Protein AF-A0A383EHT8-F1 (afdb_monomer_lite)

Foldseek 3Di:
DDDQVPQDDDDLSSDPPRDDDPQDDPPDDGPVRVDDDDDDDPPPVDQDEQEDEVVNVQVVPDQEDEPVSCVVVPSDDDPVHHYDYDHPDDHPDHHHYDD

Organism: NCBI:txid408172

Structure (mmCIF, N/CA/C/O backbone):
data_AF-A0A383EHT8-F1
#
_entry.id   AF-A0A383EHT8-F1
#
loop_
_atom_site.group_PDB
_atom_site.id
_atom_site.type_symbol
_atom_site.label_atom_id
_atom_site.label_alt_id
_atom_site.label_comp_id
_atom_site.label_asym_id
_atom_site.label_entity_id
_atom_site.label_seq_id
_atom_site.pdbx_PDB_ins_code
_atom_site.Cartn_x
_atom_site.Cartn_y
_atom_site.Cartn_z
_atom_site.occupancy
_atom_site.B_iso_or_equiv
_atom_site.auth_seq_id
_atom_site.auth_comp_id
_atom_site.auth_asym_id
_atom_site.auth_atom_id
_atom_site.pdbx_PDB_model_num
ATOM 1 N N . MET A 1 1 ? 8.210 -31.120 -27.836 1.00 55.62 1 MET A N 1
ATOM 2 C CA . MET A 1 1 ? 9.416 -30.418 -27.330 1.00 55.62 1 MET A CA 1
ATOM 3 C C . MET A 1 1 ? 10.614 -30.864 -28.161 1.00 55.62 1 MET A C 1
ATOM 5 O O . MET A 1 1 ? 10.722 -32.055 -28.396 1.00 55.62 1 MET A O 1
ATOM 9 N N . GLY A 1 2 ? 11.450 -29.954 -28.676 1.00 81.00 2 GLY A N 1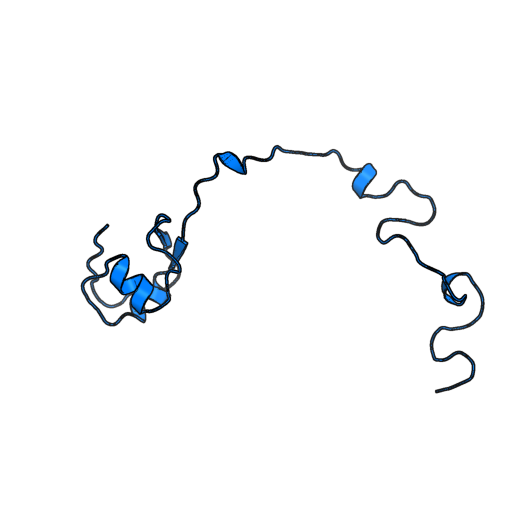
ATOM 10 C CA . GLY A 1 2 ? 12.487 -30.275 -29.679 1.00 81.00 2 GLY A CA 1
ATOM 11 C C . GLY A 1 2 ? 13.809 -29.510 -29.502 1.00 81.00 2 GLY A C 1
ATOM 12 O O . GLY A 1 2 ? 14.035 -28.908 -28.455 1.00 81.00 2 GLY A O 1
ATOM 13 N N . LYS A 1 3 ? 14.650 -29.505 -30.553 1.00 85.38 3 LYS A N 1
ATOM 14 C CA . LYS A 1 3 ? 16.069 -29.059 -30.623 1.00 85.38 3 LYS A CA 1
ATOM 15 C C . LYS A 1 3 ? 16.438 -27.747 -29.903 1.00 85.38 3 LYS A C 1
ATOM 17 O O . LYS A 1 3 ? 17.567 -27.619 -29.448 1.00 85.38 3 LYS A O 1
ATOM 22 N N . THR A 1 4 ? 15.535 -26.769 -29.813 1.00 87.06 4 THR A N 1
ATOM 23 C CA . THR A 1 4 ? 15.796 -25.443 -29.204 1.00 87.06 4 THR A CA 1
ATOM 24 C C . THR A 1 4 ? 14.996 -25.171 -27.929 1.00 87.06 4 THR A C 1
ATOM 26 O O . THR A 1 4 ? 15.011 -24.046 -27.430 1.00 87.06 4 THR A O 1
ATOM 29 N N . ALA A 1 5 ? 14.288 -26.178 -27.404 1.00 87.62 5 ALA A N 1
ATOM 30 C CA . ALA A 1 5 ? 13.516 -26.103 -26.160 1.00 87.62 5 ALA A CA 1
ATOM 31 C C . ALA A 1 5 ? 12.617 -24.847 -26.043 1.00 87.62 5 ALA A C 1
ATOM 33 O O . ALA A 1 5 ? 12.505 -24.253 -24.977 1.00 87.62 5 ALA A O 1
ATOM 34 N N . GLY A 1 6 ? 12.012 -24.404 -27.154 1.00 88.69 6 GLY A N 1
ATOM 35 C CA . GLY A 1 6 ? 11.111 -23.242 -27.184 1.00 88.69 6 GLY A CA 1
ATOM 36 C C . GLY A 1 6 ? 11.798 -21.876 -27.110 1.00 88.69 6 GLY A C 1
ATOM 37 O O . GLY A 1 6 ? 11.115 -20.859 -27.138 1.00 88.69 6 GLY A O 1
ATOM 38 N N . ARG A 1 7 ? 13.135 -21.823 -27.053 1.00 87.31 7 ARG A N 1
ATOM 39 C CA . ARG A 1 7 ? 13.853 -20.549 -26.979 1.00 87.31 7 ARG A CA 1
ATOM 40 C C . ARG A 1 7 ? 13.981 -19.883 -28.357 1.00 87.31 7 ARG A C 1
ATOM 42 O O . ARG A 1 7 ? 13.943 -18.663 -28.435 1.00 87.31 7 ARG A O 1
ATOM 49 N N . GLY A 1 8 ? 14.042 -20.652 -29.447 1.00 91.06 8 GLY A N 1
ATOM 50 C CA . GLY A 1 8 ? 14.240 -20.146 -30.816 1.00 91.06 8 GLY A CA 1
ATOM 51 C C . GLY A 1 8 ? 15.671 -20.363 -31.328 1.00 91.06 8 GLY A C 1
ATOM 52 O O . GLY A 1 8 ? 16.414 -21.175 -30.778 1.00 91.06 8 GLY A O 1
ATOM 53 N N . HIS A 1 9 ? 16.075 -19.678 -32.403 1.00 91.06 9 HIS A N 1
ATOM 54 C CA . HIS A 1 9 ? 17.391 -19.853 -33.041 1.00 91.06 9 HIS A CA 1
ATOM 55 C C . HIS A 1 9 ? 18.265 -18.598 -32.940 1.00 91.06 9 HIS A C 1
ATOM 57 O O . HIS A 1 9 ? 17.818 -17.528 -33.329 1.00 91.06 9 HIS A O 1
ATOM 63 N N . LYS A 1 10 ? 19.544 -18.768 -32.552 1.00 90.56 10 LYS A N 1
ATOM 64 C CA . LYS A 1 10 ? 20.620 -17.741 -32.573 1.00 90.56 10 LYS A CA 1
ATOM 65 C C . LYS A 1 10 ? 20.285 -16.424 -31.829 1.00 90.56 10 LYS A C 1
ATOM 67 O O . LYS A 1 10 ? 19.184 -16.199 -31.359 1.00 90.56 10 LYS A O 1
ATOM 72 N N . GLY A 1 11 ? 21.271 -15.539 -31.689 1.00 91.44 11 GLY A N 1
ATOM 73 C CA . GLY A 1 11 ? 21.110 -14.256 -30.993 1.00 91.44 11 GLY A CA 1
ATOM 74 C C . GLY A 1 11 ? 21.362 -14.331 -29.486 1.00 91.44 11 GLY A C 1
ATOM 75 O O . GLY A 1 11 ? 21.441 -15.415 -28.903 1.00 91.44 11 GLY A O 1
ATOM 76 N N . ALA A 1 12 ? 21.520 -13.160 -28.865 1.00 88.88 12 ALA A N 1
ATOM 77 C CA . ALA A 1 12 ? 21.914 -13.036 -27.463 1.00 88.88 12 ALA A CA 1
ATOM 78 C C . ALA A 1 12 ? 20.930 -13.762 -26.526 1.00 88.88 12 ALA A C 1
ATOM 80 O O . ALA A 1 12 ? 21.367 -14.569 -25.716 1.00 88.88 12 ALA A O 1
ATOM 81 N N . GLY A 1 13 ? 19.611 -13.620 -26.736 1.00 87.94 13 GLY A N 1
ATOM 82 C CA . GLY A 1 13 ? 18.541 -14.301 -25.973 1.00 87.94 13 GLY A CA 1
ATOM 83 C C . GLY A 1 13 ? 18.660 -15.829 -25.853 1.00 87.94 13 GLY A C 1
ATOM 84 O O . GLY A 1 13 ? 18.150 -16.434 -24.904 1.00 87.94 13 GLY A O 1
ATOM 85 N N . GLN A 1 14 ? 19.374 -16.451 -26.792 1.00 91.81 14 GLN A N 1
ATOM 86 C CA . GLN A 1 14 ? 19.540 -17.901 -26.897 1.00 91.81 14 GLN A CA 1
ATOM 87 C C . GLN A 1 14 ? 20.829 -18.413 -26.262 1.00 91.81 14 GLN A C 1
ATOM 89 O O . GLN A 1 14 ? 21.028 -19.623 -26.167 1.00 91.81 14 GLN A O 1
ATOM 94 N N . ARG A 1 15 ? 21.741 -17.517 -25.875 1.00 90.31 15 ARG A N 1
ATOM 95 C CA . ARG A 1 15 ? 23.024 -17.884 -25.274 1.00 90.31 15 ARG A CA 1
ATOM 96 C C . ARG A 1 15 ? 22.873 -18.086 -23.772 1.00 90.31 15 ARG A C 1
ATOM 98 O O . ARG A 1 15 ? 22.101 -17.393 -23.106 1.00 90.31 15 ARG A O 1
ATOM 105 N N . SER A 1 16 ? 23.640 -19.036 -23.240 1.00 89.44 16 SER A N 1
ATOM 106 C CA . SER A 1 16 ? 23.774 -19.193 -21.792 1.00 89.44 16 SER A CA 1
ATOM 107 C C . SER A 1 16 ? 24.347 -17.907 -21.193 1.00 89.44 16 SER A C 1
ATOM 109 O O . SER A 1 16 ? 25.224 -17.282 -21.786 1.00 89.44 16 SER A O 1
ATOM 111 N N . GLY A 1 17 ? 23.810 -17.481 -20.051 1.00 88.62 17 GLY A N 1
ATOM 112 C CA . GLY A 1 17 ? 24.239 -16.255 -19.374 1.00 88.62 17 GLY A CA 1
ATOM 113 C C . GLY A 1 17 ? 23.678 -14.950 -19.944 1.00 88.62 17 GLY A C 1
ATOM 114 O O . GLY A 1 17 ? 23.929 -13.900 -19.355 1.00 88.62 17 GLY A O 1
ATOM 115 N N . ASN A 1 18 ? 22.878 -14.976 -21.019 1.00 87.25 18 ASN A N 1
ATOM 116 C CA . ASN A 1 18 ? 22.239 -13.756 -21.500 1.00 87.25 18 ASN A CA 1
ATOM 117 C C . ASN A 1 18 ? 21.203 -13.248 -20.495 1.00 87.25 18 ASN A C 1
ATOM 119 O O . ASN A 1 18 ? 20.159 -13.867 -20.284 1.00 87.25 18 ASN A O 1
ATOM 123 N N . LYS A 1 19 ? 21.501 -12.097 -19.898 1.00 85.69 19 LYS A N 1
ATOM 124 C CA . LYS A 1 19 ? 20.625 -11.390 -18.974 1.00 85.69 19 LYS A CA 1
ATOM 125 C C . LYS A 1 19 ? 20.454 -9.980 -19.481 1.00 85.69 19 LYS A C 1
ATOM 127 O O . LYS A 1 19 ? 21.431 -9.254 -19.653 1.00 85.69 19 LYS A O 1
ATOM 132 N N . HIS A 1 20 ? 19.203 -9.606 -19.684 1.00 85.38 20 HIS A N 1
ATOM 133 C CA . HIS A 1 20 ? 18.875 -8.243 -20.021 1.00 85.38 20 HIS A CA 1
ATOM 134 C C . HIS A 1 20 ? 18.558 -7.438 -18.769 1.00 85.38 20 HIS A C 1
ATOM 136 O O . HIS A 1 20 ? 17.863 -7.935 -17.883 1.00 85.38 20 HIS A O 1
ATOM 142 N N . ARG A 1 21 ? 19.052 -6.200 -18.675 1.00 87.25 21 ARG A N 1
ATOM 143 C CA . ARG A 1 21 ? 18.635 -5.307 -17.586 1.00 87.25 21 ARG A CA 1
ATOM 144 C C . ARG A 1 21 ? 17.165 -4.937 -17.817 1.00 87.25 21 ARG A C 1
ATOM 146 O O . ARG A 1 21 ? 16.874 -4.458 -18.911 1.00 87.25 21 ARG A O 1
ATOM 153 N N . PRO A 1 22 ? 16.264 -5.079 -16.825 1.00 88.81 22 PRO A N 1
ATOM 154 C CA . PRO A 1 22 ? 14.833 -4.817 -17.016 1.00 88.81 22 PRO A CA 1
ATOM 155 C C . PRO A 1 22 ? 14.500 -3.433 -17.593 1.00 88.81 22 PRO A C 1
ATOM 157 O O . PRO A 1 22 ? 13.477 -3.271 -18.240 1.00 88.81 22 PRO A O 1
ATOM 160 N N . TRP A 1 23 ? 15.366 -2.441 -17.375 1.00 87.06 23 TRP A N 1
ATOM 161 C CA . TRP A 1 23 ? 15.185 -1.058 -17.825 1.00 87.06 23 TRP A CA 1
ATOM 162 C C . TRP A 1 23 ? 15.945 -0.692 -19.111 1.00 87.06 23 TRP A C 1
ATOM 164 O O . TRP A 1 23 ? 15.971 0.480 -19.469 1.00 87.06 23 TRP A O 1
ATOM 174 N N . TYR A 1 24 ? 16.648 -1.615 -19.775 1.00 91.62 24 TYR A N 1
ATOM 175 C CA . TYR A 1 24 ? 17.369 -1.270 -21.007 1.00 91.62 24 TYR A CA 1
ATOM 176 C C . TYR A 1 24 ? 16.462 -1.390 -22.234 1.00 91.62 24 TYR A C 1
ATOM 178 O O . TYR A 1 24 ? 15.842 -2.427 -22.453 1.00 91.62 24 TYR A O 1
ATOM 186 N N . GLU A 1 25 ? 16.473 -0.358 -23.078 1.00 92.38 25 GLU A N 1
ATOM 187 C CA . GLU A 1 25 ? 15.561 -0.171 -24.220 1.00 92.38 25 GLU A CA 1
ATOM 188 C C . GLU A 1 25 ? 16.296 -0.214 -25.581 1.00 92.38 25 GLU A C 1
ATOM 190 O O . GLU A 1 25 ? 16.012 0.556 -26.489 1.00 92.38 25 GLU A O 1
ATOM 195 N N . GLY A 1 26 ? 17.310 -1.068 -25.741 1.00 89.44 26 GLY A N 1
ATOM 196 C CA . GLY A 1 26 ? 17.995 -1.256 -27.033 1.00 89.44 26 GLY A CA 1
ATOM 197 C C . GLY A 1 26 ? 19.091 -0.234 -27.362 1.00 89.44 26 GLY A C 1
ATOM 198 O O . GLY A 1 26 ? 19.687 -0.323 -28.427 1.00 89.44 26 GLY A O 1
ATOM 199 N N . GLY A 1 27 ? 19.368 0.720 -26.466 1.00 90.69 27 GLY A N 1
ATOM 200 C CA . GLY A 1 27 ? 20.346 1.801 -26.675 1.00 90.69 27 GLY A CA 1
ATOM 201 C C . GLY A 1 27 ? 19.768 3.203 -26.469 1.00 90.69 27 GLY A C 1
ATOM 202 O O . GLY A 1 27 ? 20.520 4.153 -26.263 1.00 90.69 27 GLY A O 1
ATOM 203 N N . GLN A 1 28 ? 18.439 3.331 -26.437 1.00 94.44 28 GLN A N 1
ATOM 204 C CA . GLN A 1 28 ? 17.765 4.559 -26.025 1.00 94.44 28 GLN A CA 1
ATOM 205 C C . GLN A 1 28 ? 18.022 4.867 -24.538 1.00 94.44 28 GLN A C 1
ATOM 207 O O . GLN A 1 28 ? 18.239 3.962 -23.725 1.00 94.44 28 GLN A O 1
ATOM 212 N N . MET A 1 29 ? 17.974 6.153 -24.163 1.00 93.00 29 MET A N 1
ATOM 213 C CA . MET A 1 29 ? 17.939 6.545 -22.751 1.00 93.00 29 MET A CA 1
ATOM 214 C C . MET A 1 29 ? 16.702 5.943 -22.063 1.00 93.00 29 MET A C 1
ATOM 216 O O . MET A 1 29 ? 15.591 6.303 -22.455 1.00 93.00 29 MET A O 1
ATOM 220 N N . PRO A 1 30 ? 16.873 5.111 -21.016 1.00 93.44 30 PRO A N 1
ATOM 221 C CA . PRO A 1 30 ? 15.758 4.474 -20.321 1.00 93.44 30 PRO A CA 1
ATOM 222 C C . PRO A 1 30 ? 14.733 5.463 -19.776 1.00 93.44 30 PRO A C 1
ATOM 224 O O . PRO A 1 30 ? 15.107 6.539 -19.291 1.00 93.44 30 PRO A O 1
ATOM 227 N N . LEU A 1 31 ? 13.463 5.057 -19.726 1.00 91.88 31 LEU A N 1
ATOM 228 C CA . LEU A 1 31 ? 12.372 5.863 -19.166 1.00 91.88 31 LEU A CA 1
ATOM 229 C C . LEU A 1 31 ? 12.690 6.428 -17.771 1.00 91.88 31 LEU A C 1
ATOM 231 O O . LEU A 1 31 ? 12.479 7.614 -17.515 1.00 91.88 31 LEU A O 1
ATOM 235 N N . ALA A 1 32 ? 13.281 5.605 -16.898 1.00 91.00 32 ALA A N 1
ATOM 236 C CA . ALA A 1 32 ? 13.667 5.986 -15.535 1.00 91.00 32 ALA A CA 1
ATOM 237 C C . ALA A 1 32 ? 14.716 7.116 -15.469 1.00 91.00 32 ALA A C 1
ATOM 239 O O . ALA A 1 32 ? 14.897 7.725 -14.417 1.00 91.00 32 ALA A O 1
ATOM 240 N N . ARG A 1 33 ? 15.423 7.380 -16.576 1.00 90.88 33 ARG A N 1
ATOM 241 C CA . ARG A 1 33 ? 16.398 8.469 -16.715 1.00 90.88 33 ARG A CA 1
ATOM 242 C C . ARG A 1 33 ? 15.849 9.653 -17.515 1.00 90.88 33 ARG A C 1
ATOM 244 O O . ARG A 1 33 ? 16.325 10.765 -17.329 1.00 90.88 33 ARG A O 1
ATOM 251 N N . ARG A 1 34 ? 14.872 9.419 -18.398 1.00 94.06 34 ARG A N 1
ATOM 252 C CA . ARG A 1 34 ? 14.217 10.466 -19.200 1.00 94.06 34 ARG A CA 1
ATOM 253 C C . ARG A 1 34 ? 13.285 11.345 -18.372 1.00 94.06 34 ARG A C 1
ATOM 255 O O . ARG A 1 34 ? 13.195 12.538 -18.636 1.00 94.06 34 ARG A O 1
ATOM 262 N N . LEU A 1 35 ? 12.567 10.756 -17.417 1.00 92.69 35 LEU A N 1
ATOM 263 C CA . LEU A 1 35 ? 11.607 11.484 -16.589 1.00 92.69 35 LEU A CA 1
ATOM 264 C C . LEU A 1 35 ?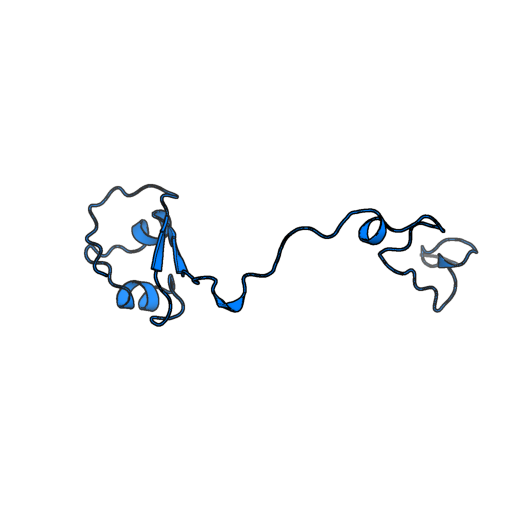 12.290 12.127 -15.371 1.00 92.69 35 LEU A C 1
ATOM 266 O O . LEU A 1 35 ? 13.153 11.498 -14.750 1.00 92.69 35 LEU A O 1
ATOM 270 N N . PRO A 1 36 ? 11.896 13.355 -14.983 1.00 94.25 36 PRO A N 1
ATOM 271 C CA . PRO A 1 36 ? 12.416 13.984 -13.778 1.00 94.25 36 PRO A CA 1
ATOM 272 C C . PRO A 1 36 ? 11.919 13.255 -12.525 1.00 94.25 36 PRO A C 1
ATOM 274 O O . PRO A 1 3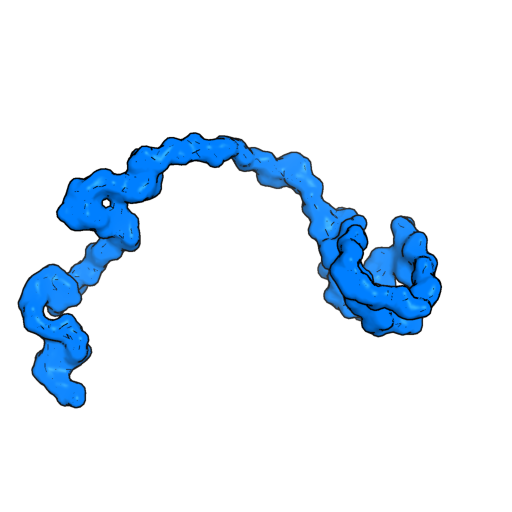6 ? 10.776 12.795 -12.452 1.00 94.25 36 PRO A O 1
ATOM 277 N N . LYS A 1 37 ? 12.765 13.201 -11.492 1.00 93.50 37 LYS A N 1
ATOM 278 C CA . LYS A 1 37 ? 12.334 12.772 -10.156 1.00 93.50 37 LYS A CA 1
ATOM 279 C C . LYS A 1 37 ? 11.467 13.873 -9.547 1.00 93.50 37 LYS A C 1
ATOM 281 O O . LYS A 1 37 ? 11.854 15.038 -9.569 1.00 93.50 37 LYS A O 1
ATOM 286 N N . ARG A 1 38 ? 10.309 13.513 -8.991 1.00 94.19 38 ARG A N 1
ATOM 287 C CA . ARG A 1 38 ? 9.361 14.463 -8.390 1.00 94.19 38 ARG A CA 1
ATOM 288 C C . ARG A 1 38 ? 8.947 14.014 -6.991 1.00 94.19 38 ARG A C 1
ATOM 290 O O . ARG A 1 38 ? 8.646 12.841 -6.790 1.00 94.19 38 ARG A O 1
ATOM 297 N N . GLY A 1 39 ? 8.860 14.972 -6.067 1.00 92.25 39 GLY A N 1
ATOM 298 C CA . GLY A 1 39 ? 8.401 14.772 -4.689 1.00 92.25 39 GLY A CA 1
ATOM 299 C C . GLY A 1 39 ? 9.533 14.615 -3.669 1.00 92.25 39 GLY A C 1
ATOM 300 O O . GLY A 1 39 ? 10.710 14.686 -4.008 1.00 92.25 39 GLY A O 1
ATOM 301 N N . PHE A 1 40 ? 9.152 14.407 -2.409 1.00 92.56 40 PHE A N 1
ATOM 302 C CA . PHE A 1 40 ? 10.051 14.131 -1.287 1.00 92.56 40 PHE A CA 1
ATOM 303 C C . PHE A 1 40 ? 9.429 13.064 -0.377 1.00 92.56 40 PHE A C 1
ATOM 305 O O . PHE A 1 40 ? 8.213 12.859 -0.376 1.00 92.56 40 PHE A O 1
ATOM 312 N N . THR A 1 41 ? 10.252 12.367 0.404 1.00 90.94 41 THR A N 1
ATOM 313 C CA . THR A 1 41 ? 9.781 11.320 1.318 1.00 90.94 41 THR A CA 1
ATOM 314 C C . THR A 1 41 ? 9.422 11.904 2.683 1.00 90.94 41 THR A C 1
ATOM 316 O O . THR A 1 41 ? 10.309 12.261 3.452 1.00 90.94 41 THR A O 1
ATOM 319 N N . ASN A 1 42 ? 8.134 11.928 3.035 1.00 90.81 42 ASN A N 1
ATOM 320 C CA . ASN A 1 42 ? 7.669 12.257 4.391 1.00 90.81 42 ASN A CA 1
ATOM 321 C C . ASN A 1 42 ? 7.546 11.004 5.287 1.00 90.81 42 ASN A C 1
ATOM 323 O O . ASN A 1 42 ? 6.563 10.826 5.998 1.00 90.81 42 ASN A O 1
ATOM 327 N N . HIS A 1 43 ? 8.491 10.067 5.201 1.00 86.75 43 HIS A N 1
ATOM 328 C CA . HIS A 1 43 ? 8.360 8.775 5.887 1.00 86.75 43 HIS A CA 1
ATOM 329 C C . HIS A 1 43 ? 8.374 8.916 7.420 1.00 86.75 43 HIS A C 1
ATOM 331 O O . HIS A 1 43 ? 7.621 8.236 8.105 1.00 86.75 43 HIS A O 1
ATOM 337 N N . ILE A 1 44 ? 9.190 9.830 7.951 1.00 86.00 44 ILE A N 1
ATOM 338 C CA . ILE A 1 44 ? 9.407 9.997 9.398 1.00 86.00 44 ILE A CA 1
ATOM 339 C C . ILE A 1 44 ? 8.202 10.645 10.094 1.00 86.00 44 ILE A C 1
ATOM 341 O O . ILE A 1 44 ? 7.870 10.270 11.214 1.00 86.00 44 ILE A O 1
ATOM 345 N N . PHE A 1 45 ? 7.522 11.593 9.441 1.00 88.00 45 PHE A N 1
ATOM 346 C CA . PHE A 1 45 ? 6.425 12.348 10.064 1.00 88.00 45 PHE A CA 1
ATOM 347 C C . PHE A 1 45 ? 5.037 11.898 9.598 1.00 88.00 45 PHE A C 1
ATOM 349 O O . PHE A 1 45 ? 4.020 12.471 10.006 1.00 88.00 45 PHE A O 1
ATOM 356 N N . LYS A 1 46 ? 4.957 10.873 8.742 1.00 87.94 46 LYS A N 1
ATOM 357 C CA . LYS A 1 46 ? 3.676 10.323 8.305 1.00 87.94 46 LYS A CA 1
ATOM 358 C C . LYS A 1 46 ? 2.973 9.670 9.493 1.00 87.94 46 LYS A C 1
ATOM 360 O O . LYS A 1 46 ? 3.450 8.699 10.068 1.00 87.94 46 LYS A O 1
ATOM 365 N N . LYS A 1 47 ? 1.787 10.179 9.823 1.00 87.00 47 LYS A N 1
ATOM 366 C CA . LYS A 1 47 ? 0.899 9.537 10.796 1.00 87.00 47 LYS A CA 1
ATOM 367 C C . LYS A 1 47 ? 0.356 8.243 10.194 1.00 87.00 47 LYS A C 1
ATOM 369 O O . LYS A 1 47 ? -0.289 8.268 9.145 1.00 87.00 47 LYS A O 1
ATOM 374 N N . GLU A 1 48 ? 0.612 7.126 10.862 1.00 86.81 48 GLU A N 1
ATOM 375 C CA . GLU A 1 48 ? 0.063 5.828 10.484 1.00 86.81 48 GLU A CA 1
ATOM 376 C C . GLU A 1 48 ? -1.275 5.590 11.181 1.00 86.81 48 GLU A C 1
ATOM 378 O O . GLU A 1 48 ? -1.387 5.697 12.404 1.00 86.81 48 GLU A O 1
ATOM 383 N N . PHE A 1 49 ? -2.282 5.242 10.384 1.00 90.44 49 PHE A N 1
ATOM 384 C CA . PHE A 1 49 ? -3.614 4.903 10.860 1.00 90.44 49 PHE A CA 1
ATOM 385 C C . PHE A 1 49 ? -3.942 3.463 10.488 1.00 90.44 49 PHE A C 1
ATOM 387 O O . PHE A 1 49 ? -3.569 2.989 9.416 1.00 90.44 49 PHE A O 1
ATOM 394 N N . GLN A 1 50 ? -4.665 2.789 11.371 1.00 89.12 50 GLN A N 1
ATOM 395 C CA . GLN A 1 50 ? -5.322 1.525 11.078 1.00 89.12 50 GLN A CA 1
ATOM 396 C C . GLN A 1 50 ? -6.719 1.839 10.568 1.00 89.12 50 GLN A C 1
ATOM 398 O O . GLN A 1 50 ? -7.484 2.524 11.245 1.00 89.12 50 GLN A O 1
ATOM 403 N N . ILE A 1 51 ? -7.000 1.407 9.345 1.00 91.31 51 ILE A N 1
ATOM 404 C CA . ILE A 1 51 ? -8.261 1.677 8.666 1.00 91.31 51 ILE A CA 1
ATOM 405 C C . ILE A 1 51 ? -9.257 0.590 9.058 1.00 91.31 51 ILE A C 1
ATOM 407 O O . ILE A 1 51 ? -8.921 -0.588 8.983 1.00 91.31 51 ILE A O 1
ATOM 411 N N . VAL A 1 52 ? -10.454 1.006 9.464 1.00 90.00 52 VAL A N 1
ATOM 412 C CA . VAL A 1 52 ? -11.607 0.130 9.698 1.00 90.00 52 VAL A CA 1
ATOM 413 C C . VAL A 1 52 ? -12.783 0.708 8.916 1.00 90.00 52 VAL A C 1
ATOM 415 O O . VAL A 1 52 ? -13.059 1.903 9.026 1.00 90.00 52 VAL A O 1
ATOM 418 N N . ASN A 1 53 ? -13.441 -0.105 8.097 1.00 90.62 53 ASN A N 1
ATOM 419 C CA . ASN A 1 53 ? -14.581 0.339 7.291 1.00 90.62 53 ASN A CA 1
ATOM 420 C C . ASN A 1 53 ? -15.907 0.084 8.019 1.00 90.62 53 ASN A C 1
ATOM 422 O O . ASN A 1 53 ? -15.936 -0.594 9.043 1.00 90.62 53 ASN A O 1
ATOM 426 N N . LEU A 1 54 ? -17.013 0.615 7.496 1.00 88.19 54 LEU A N 1
ATOM 427 C CA . LEU A 1 54 ? -18.338 0.401 8.086 1.00 88.19 54 LEU A CA 1
ATOM 428 C C . LEU A 1 54 ? -18.783 -1.066 7.975 1.00 88.19 54 LEU A C 1
ATOM 430 O O . LEU A 1 54 ? -19.364 -1.587 8.923 1.00 88.19 54 LEU A O 1
ATOM 434 N N . GLU A 1 55 ? -18.423 -1.756 6.887 1.00 87.00 55 GLU A N 1
ATOM 435 C CA . GLU A 1 55 ? -18.668 -3.204 6.709 1.00 87.00 55 GLU A CA 1
ATOM 436 C C . GLU A 1 55 ? -18.039 -4.021 7.846 1.00 87.00 55 GLU A C 1
ATOM 438 O O . GLU A 1 55 ? -18.688 -4.869 8.454 1.00 87.00 55 GLU A O 1
ATOM 443 N N . ASP A 1 56 ? -16.797 -3.687 8.214 1.00 86.06 56 ASP A N 1
ATOM 444 C CA . ASP A 1 56 ? -16.077 -4.361 9.296 1.00 86.06 56 ASP A CA 1
ATOM 445 C C . ASP A 1 56 ? -16.737 -4.169 10.661 1.00 86.06 56 ASP A C 1
ATOM 447 O O . ASP A 1 56 ? -16.572 -5.008 11.548 1.00 86.06 56 ASP A O 1
ATOM 451 N N . LEU A 1 57 ? -17.437 -3.048 10.847 1.00 85.25 57 LEU A N 1
ATOM 452 C CA . LEU A 1 57 ? -18.177 -2.756 12.068 1.00 85.25 57 LEU A CA 1
ATOM 453 C C . LEU A 1 57 ? -19.540 -3.448 12.077 1.00 85.25 57 LEU A C 1
ATOM 455 O O . LEU A 1 57 ? -19.975 -3.872 13.142 1.00 85.25 57 LEU A O 1
ATOM 459 N N . SER A 1 58 ? -20.174 -3.607 10.915 1.00 83.44 58 SER A N 1
ATOM 460 C CA . SER A 1 58 ? -21.431 -4.350 10.768 1.00 83.44 58 SER A CA 1
ATOM 461 C C . SER A 1 58 ? -21.265 -5.832 11.142 1.00 83.44 58 SER A C 1
ATOM 463 O O . SER A 1 58 ? -22.103 -6.406 11.840 1.00 83.44 58 SER A O 1
ATOM 465 N N . ASP A 1 59 ? -20.116 -6.434 10.805 1.00 81.56 59 ASP A N 1
ATOM 466 C CA . ASP A 1 59 ? -19.754 -7.795 11.239 1.00 81.56 59 ASP A CA 1
ATOM 467 C C . ASP A 1 59 ? -19.684 -7.936 12.770 1.00 81.56 59 ASP A C 1
ATOM 469 O O . ASP A 1 59 ? -19.931 -9.002 13.353 1.00 81.56 59 ASP A O 1
ATOM 473 N N . ILE A 1 60 ? -19.295 -6.857 13.450 1.00 78.94 60 ILE A N 1
ATOM 474 C CA . ILE A 1 60 ? -19.135 -6.822 14.895 1.00 78.94 60 ILE A CA 1
ATOM 475 C C . ILE A 1 60 ? -20.516 -6.553 15.486 1.00 78.94 60 ILE A C 1
ATOM 477 O O . ILE A 1 60 ? -20.904 -5.416 15.721 1.00 78.94 60 ILE A O 1
ATOM 481 N N . LYS A 1 61 ? -21.253 -7.633 15.771 1.00 76.75 61 LYS A N 1
ATOM 482 C CA . LYS A 1 61 ? -22.562 -7.635 16.460 1.00 76.75 61 LYS A CA 1
ATOM 483 C C . LYS A 1 61 ? -22.480 -7.149 17.924 1.00 76.75 61 LYS A C 1
ATOM 485 O O . LYS A 1 61 ? -22.953 -7.818 18.840 1.00 76.75 61 LYS A O 1
ATOM 490 N N . VAL A 1 62 ? -21.821 -6.020 18.176 1.00 80.50 62 VAL A N 1
ATOM 491 C CA . VAL A 1 62 ? -21.601 -5.412 19.491 1.00 80.50 62 VAL A CA 1
ATOM 492 C C . VAL A 1 62 ? -21.898 -3.923 19.389 1.00 80.50 62 VAL A C 1
ATOM 494 O O . VAL A 1 62 ? -21.322 -3.217 18.572 1.00 80.50 62 VAL A O 1
ATOM 497 N N . LYS A 1 63 ? -22.771 -3.429 20.269 1.00 80.38 63 LYS A N 1
ATOM 498 C CA . LYS A 1 63 ? -23.217 -2.031 20.256 1.00 80.38 63 LYS A CA 1
ATOM 499 C C . LYS A 1 63 ? -22.138 -1.037 20.699 1.00 80.38 63 LYS A C 1
ATOM 501 O O . LYS A 1 63 ? -22.156 0.098 20.251 1.00 80.38 63 LYS A O 1
ATOM 506 N N . ASN A 1 64 ? -21.222 -1.442 21.581 1.00 84.75 64 ASN A N 1
ATOM 507 C CA . ASN A 1 64 ? -20.133 -0.598 22.079 1.00 84.75 64 ASN A CA 1
ATOM 508 C C . ASN A 1 64 ? -18.799 -1.072 21.493 1.00 84.75 64 ASN A C 1
ATOM 510 O O . ASN A 1 64 ? -18.328 -2.158 21.832 1.00 84.75 64 ASN A O 1
ATOM 514 N N . ILE A 1 65 ? -18.191 -0.258 20.635 1.00 85.25 65 ILE A N 1
ATOM 515 C CA . ILE A 1 65 ? -16.931 -0.576 19.962 1.00 85.25 65 ILE A CA 1
ATOM 516 C C . ILE A 1 65 ? -15.815 0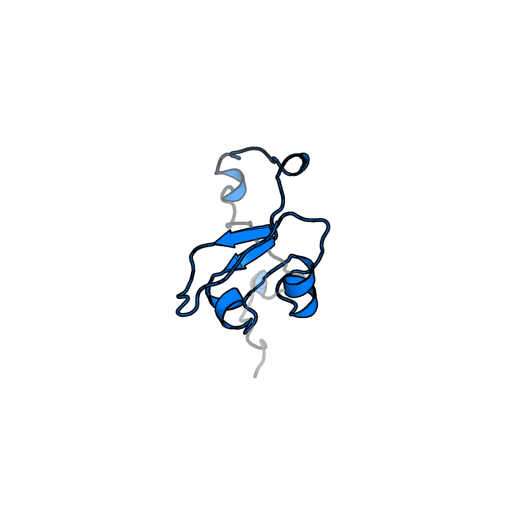.277 20.563 1.00 85.25 65 ILE A C 1
ATOM 518 O O . ILE A 1 65 ? -15.821 1.505 20.456 1.00 85.25 65 ILE A O 1
ATOM 522 N N . ASN A 1 66 ? -14.844 -0.419 21.155 1.00 87.75 66 ASN A N 1
ATOM 523 C CA . ASN A 1 66 ? -13.592 0.131 21.673 1.00 87.75 66 ASN A CA 1
ATOM 524 C C . ASN A 1 66 ? -12.406 -0.438 20.866 1.00 87.75 66 ASN A C 1
ATOM 526 O O . ASN A 1 66 ? -12.537 -1.516 20.270 1.00 87.75 66 ASN A O 1
ATOM 530 N N . PRO A 1 67 ? -11.214 0.188 20.912 1.00 85.50 67 PRO A N 1
ATOM 531 C CA . PRO A 1 67 ? -10.008 -0.348 20.273 1.00 85.50 67 PRO A CA 1
ATOM 532 C C . PRO A 1 67 ? -9.662 -1.793 20.684 1.00 85.50 67 PRO A C 1
ATOM 534 O O . PRO A 1 67 ? -9.184 -2.573 19.862 1.00 85.50 67 PRO A O 1
ATOM 537 N N . GLU A 1 68 ? -9.957 -2.182 21.926 1.00 86.75 68 GLU A N 1
ATOM 538 C CA . GLU A 1 68 ? -9.760 -3.549 22.437 1.00 86.75 68 GLU A CA 1
ATOM 539 C C . GLU A 1 68 ? -10.685 -4.574 21.763 1.00 86.75 68 GLU A C 1
ATOM 541 O O . GLU A 1 68 ? -10.260 -5.679 21.421 1.00 86.75 68 GLU A O 1
ATOM 546 N N . VAL A 1 69 ? -11.942 -4.193 21.510 1.00 86.75 69 VAL A N 1
ATOM 547 C CA . VAL A 1 69 ? -12.930 -5.035 20.815 1.00 86.75 69 VAL A CA 1
ATOM 548 C C . VAL A 1 69 ? -12.513 -5.247 19.361 1.00 86.75 69 VAL A C 1
ATOM 550 O O . VAL A 1 69 ? -12.612 -6.350 18.831 1.00 86.75 69 VAL A O 1
ATOM 553 N N . LEU A 1 70 ? -11.985 -4.207 18.717 1.00 86.31 70 LEU A N 1
ATOM 554 C CA . LEU A 1 70 ? -11.507 -4.299 17.338 1.00 86.31 70 LEU A CA 1
ATOM 555 C C . LEU A 1 70 ? -10.290 -5.224 17.201 1.00 86.31 70 LEU A C 1
ATOM 557 O O . LEU A 1 70 ? -10.139 -5.891 16.177 1.00 86.31 70 LEU A O 1
ATOM 561 N N . ILE A 1 71 ? -9.443 -5.304 18.229 1.00 88.81 71 ILE A N 1
ATOM 562 C CA . ILE A 1 71 ? -8.302 -6.228 18.255 1.00 88.81 71 ILE A CA 1
ATOM 563 C C . ILE A 1 71 ? -8.738 -7.659 18.521 1.00 88.81 71 ILE A C 1
ATOM 565 O O . ILE A 1 71 ? -8.272 -8.559 17.827 1.00 88.81 71 ILE A O 1
ATOM 569 N N . SER A 1 72 ? -9.645 -7.889 19.474 1.00 86.25 72 SER A N 1
ATOM 570 C CA . SER A 1 72 ? -10.140 -9.245 19.746 1.00 86.25 72 SER A CA 1
ATOM 571 C C . SER A 1 72 ? -10.863 -9.846 18.538 1.00 86.25 72 SER A C 1
ATOM 573 O O . SER A 1 72 ? -10.803 -11.052 18.311 1.00 86.25 72 SER A O 1
ATOM 575 N N . LYS A 1 73 ? -11.488 -8.997 17.715 1.00 85.88 73 LYS A N 1
ATOM 576 C CA . LYS A 1 73 ? -12.106 -9.367 16.434 1.00 85.88 73 LYS A CA 1
ATOM 577 C C . LYS A 1 73 ? -11.139 -9.362 15.246 1.00 85.88 73 LYS A C 1
ATOM 579 O O . LYS A 1 73 ? -11.562 -9.648 14.131 1.00 85.88 73 LYS A O 1
ATOM 584 N N . GLY A 1 74 ? -9.863 -9.039 15.456 1.00 85.88 74 GLY A N 1
ATOM 585 C CA . GLY A 1 74 ? -8.827 -9.072 14.421 1.00 85.88 74 GLY A CA 1
ATOM 586 C C . GLY A 1 74 ? -8.948 -7.994 13.339 1.00 85.88 74 GLY A C 1
ATOM 587 O O . GLY A 1 74 ? -8.214 -8.047 12.354 1.00 85.88 74 GLY A O 1
ATOM 588 N N . LYS A 1 75 ? -9.829 -6.999 13.507 1.00 87.38 75 LYS A N 1
ATOM 589 C CA . LYS A 1 75 ? -9.957 -5.859 12.580 1.00 87.38 75 LYS A CA 1
ATOM 590 C C . LYS A 1 75 ? -8.803 -4.860 12.741 1.00 87.38 75 LYS A C 1
ATOM 592 O O . LYS A 1 75 ? -8.506 -4.082 11.841 1.00 87.38 75 LYS A O 1
ATOM 597 N N . ILE A 1 76 ? -8.117 -4.899 13.885 1.00 88.62 76 ILE A N 1
ATOM 598 C CA . ILE A 1 76 ? -6.954 -4.070 14.213 1.00 88.62 76 ILE A CA 1
ATOM 599 C C . ILE A 1 76 ? -5.796 -4.961 14.672 1.00 88.62 76 ILE A C 1
ATOM 601 O O . ILE A 1 76 ? -6.004 -5.945 15.374 1.00 88.62 76 ILE A O 1
ATOM 605 N N . LYS A 1 77 ? -4.559 -4.601 14.300 1.00 86.56 77 LYS A N 1
ATOM 606 C CA . LYS A 1 77 ? -3.347 -5.366 14.653 1.00 86.56 77 LYS A CA 1
ATOM 607 C C . LYS A 1 77 ? -2.702 -4.918 15.964 1.00 86.56 77 LYS A C 1
ATOM 609 O O . LYS A 1 77 ? -1.996 -5.698 16.596 1.00 86.56 77 LYS A O 1
ATOM 614 N N . THR A 1 78 ? -2.836 -3.648 16.350 1.00 86.31 78 THR A N 1
ATOM 615 C CA . THR A 1 78 ? -2.131 -3.109 17.529 1.00 86.31 78 THR A CA 1
ATOM 616 C C . THR A 1 78 ? -2.870 -1.928 18.160 1.00 86.31 78 THR A C 1
ATOM 618 O O . THR A 1 78 ? -3.330 -1.054 17.439 1.00 86.31 78 THR A O 1
ATOM 621 N N . LEU A 1 79 ? -2.891 -1.808 19.494 1.00 85.25 79 LEU A N 1
ATOM 622 C CA . LEU A 1 79 ? -3.454 -0.627 20.190 1.00 85.25 79 LEU A CA 1
ATOM 623 C C . LEU A 1 79 ? -2.602 0.643 20.038 1.00 85.25 79 LEU A C 1
ATOM 625 O O . LEU A 1 79 ? -3.079 1.752 20.237 1.00 85.25 79 LEU A O 1
ATOM 629 N N . LYS A 1 80 ? -1.320 0.493 19.689 1.00 84.94 80 LYS A N 1
ATOM 630 C CA . LYS A 1 80 ? -0.344 1.595 19.649 1.00 84.94 80 LYS A CA 1
ATOM 631 C C . LYS A 1 80 ? -0.584 2.589 18.508 1.00 84.94 80 LYS A C 1
ATOM 633 O O . LYS A 1 80 ? -0.075 3.705 18.562 1.00 84.94 80 LYS A O 1
ATOM 638 N N . LYS A 1 81 ? -1.297 2.184 17.453 1.00 86.19 81 LYS A N 1
ATOM 639 C CA . LYS A 1 81 ? -1.567 3.031 16.283 1.00 86.19 81 LYS A CA 1
ATOM 640 C C . LYS A 1 81 ? -3.000 3.542 16.330 1.00 86.19 81 LYS A C 1
ATOM 642 O O . LYS A 1 81 ? -3.913 2.812 16.705 1.00 86.19 81 LYS A O 1
ATOM 647 N N . LYS A 1 82 ? -3.194 4.780 15.877 1.00 87.81 82 LYS A N 1
ATOM 648 C CA . LYS A 1 82 ? -4.516 5.412 15.817 1.00 87.81 82 LYS A CA 1
ATOM 649 C C . LYS A 1 82 ? -5.426 4.672 14.842 1.00 87.81 82 LYS A C 1
ATOM 651 O O . LYS A 1 82 ? -4.964 4.166 13.820 1.00 87.81 82 LYS A O 1
ATOM 656 N N . VAL A 1 83 ? -6.716 4.653 15.146 1.00 90.19 83 VAL A N 1
ATOM 657 C CA . VAL A 1 83 ? -7.749 4.046 14.302 1.00 90.19 83 VAL A CA 1
ATOM 658 C C . VAL A 1 83 ? -8.432 5.140 13.499 1.00 90.19 83 VAL A C 1
ATOM 660 O O . VAL A 1 83 ? -8.721 6.210 14.033 1.00 90.19 83 VAL A O 1
ATOM 663 N N . LYS A 1 84 ? -8.668 4.892 12.214 1.00 91.12 84 LYS A N 1
ATOM 664 C CA . LYS A 1 84 ? -9.448 5.769 11.347 1.00 91.12 84 LYS A CA 1
ATOM 665 C C . LYS A 1 84 ? -10.592 4.970 10.746 1.00 91.12 84 LYS A C 1
ATOM 667 O O . LYS A 1 84 ? -10.351 3.971 10.074 1.00 91.12 84 LYS A O 1
ATOM 672 N N . ILE A 1 85 ? -11.811 5.442 10.976 1.00 90.50 85 ILE A N 1
ATOM 673 C CA . ILE A 1 85 ? -13.016 4.841 10.409 1.00 90.50 85 ILE A CA 1
ATOM 674 C C . ILE A 1 85 ? -13.295 5.496 9.057 1.00 90.50 85 ILE A C 1
ATOM 676 O O . ILE A 1 85 ? -13.229 6.723 8.943 1.00 90.50 85 ILE A O 1
ATOM 680 N N . LEU A 1 86 ? -13.548 4.684 8.033 1.00 90.81 86 LEU A N 1
ATOM 681 C CA . LEU A 1 86 ? -13.918 5.143 6.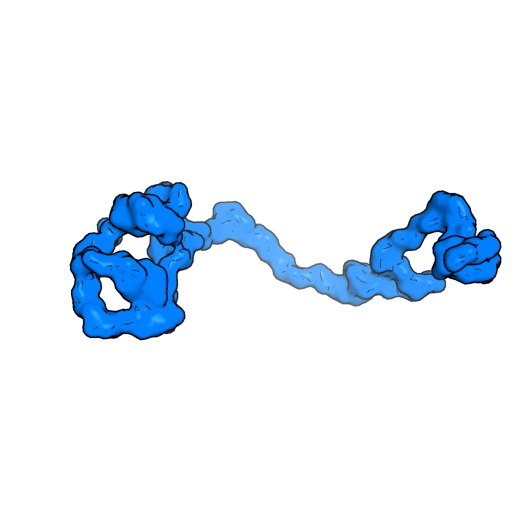693 1.00 90.81 86 LEU A CA 1
ATOM 682 C C . LEU A 1 86 ? -15.331 4.677 6.334 1.00 90.81 86 LEU A C 1
ATOM 6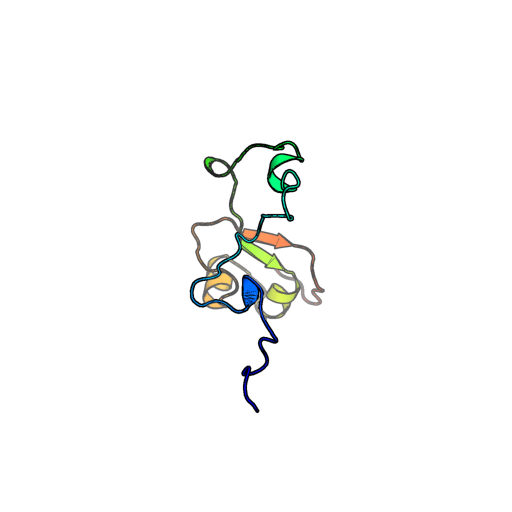84 O O . LEU A 1 86 ? -15.808 3.670 6.842 1.00 90.81 86 LEU A O 1
ATOM 688 N N . GLY A 1 87 ? -15.984 5.427 5.444 1.00 88.06 87 GLY A N 1
ATOM 689 C CA . GLY A 1 87 ? -17.394 5.266 5.071 1.00 88.06 87 GLY A CA 1
ATOM 690 C C . GLY A 1 87 ? -17.672 4.227 3.983 1.00 88.06 87 GLY A C 1
ATOM 691 O O . GLY A 1 87 ? -18.518 4.474 3.133 1.00 88.06 87 GLY A O 1
ATOM 692 N N . THR A 1 88 ? -16.916 3.133 3.922 1.00 88.88 88 THR A N 1
ATOM 693 C CA . THR A 1 88 ? -17.155 2.063 2.938 1.00 88.88 88 THR A CA 1
ATOM 694 C C . THR A 1 88 ? -18.113 1.041 3.548 1.00 88.88 88 THR A C 1
ATOM 696 O O . THR A 1 88 ? -17.790 0.496 4.606 1.00 88.88 88 THR A O 1
ATOM 699 N N . GLY A 1 89 ? -19.273 0.835 2.916 1.00 86.06 89 GLY A N 1
ATOM 700 C CA . GLY A 1 89 ? -20.345 -0.059 3.372 1.00 86.06 89 GLY A CA 1
ATOM 701 C C . GLY A 1 89 ? -21.531 0.621 4.044 1.00 86.06 89 GLY A C 1
ATOM 702 O O . GLY A 1 89 ? -21.568 1.842 4.191 1.00 86.06 89 GLY A O 1
ATOM 703 N N . GLU A 1 90 ? -22.476 -0.202 4.495 1.00 84.19 90 GLU A N 1
ATOM 704 C CA . GLU A 1 90 ? -23.700 0.221 5.177 1.00 84.19 90 GLU A CA 1
ATOM 705 C C . GLU A 1 90 ? -23.765 -0.325 6.609 1.00 84.19 90 GLU A C 1
ATOM 707 O O . GLU A 1 90 ? -23.244 -1.398 6.922 1.00 84.19 90 GLU A O 1
ATOM 712 N N . ILE A 1 91 ? -24.408 0.442 7.491 1.00 83.88 91 ILE A N 1
ATOM 713 C CA . ILE A 1 91 ? -24.686 0.064 8.877 1.00 83.88 91 ILE A CA 1
ATOM 714 C C . ILE A 1 91 ? -26.182 0.228 9.102 1.00 83.88 91 ILE A C 1
ATOM 716 O O . ILE A 1 91 ? -26.709 1.336 9.032 1.00 83.88 91 ILE A O 1
ATOM 720 N N . GLU A 1 92 ? -26.848 -0.873 9.428 1.00 82.88 92 GLU A N 1
ATOM 721 C CA . GLU A 1 92 ? -28.284 -0.884 9.728 1.00 82.88 92 GLU A CA 1
ATOM 722 C C . GLU A 1 92 ? -28.563 -0.672 11.225 1.00 82.88 92 GLU A C 1
ATOM 724 O O . GLU A 1 92 ? -29.638 -0.221 11.617 1.00 82.88 92 GLU A O 1
ATOM 729 N N . THR A 1 93 ? -27.587 -0.969 12.091 1.00 81.44 93 THR A N 1
ATOM 730 C CA . THR A 1 93 ? -27.748 -0.923 13.551 1.00 81.44 93 THR A CA 1
ATOM 731 C C . THR A 1 93 ? -26.999 0.247 14.188 1.00 81.44 93 THR A C 1
ATOM 733 O O . THR A 1 93 ? -25.836 0.468 13.858 1.00 81.44 93 THR A O 1
ATOM 736 N N . PRO A 1 94 ? -27.575 0.955 15.176 1.00 83.50 94 PRO A N 1
ATOM 737 C CA . PRO A 1 94 ? -26.879 2.044 15.856 1.00 83.50 94 PRO A CA 1
ATOM 738 C C . PRO A 1 94 ? -25.691 1.521 16.678 1.00 83.50 94 PRO A C 1
ATOM 740 O O . PRO A 1 94 ? -25.860 0.672 17.558 1.00 83.50 94 PRO A O 1
ATOM 743 N N . LEU A 1 95 ? -24.502 2.075 16.424 1.00 85.12 95 LEU A N 1
ATOM 744 C CA . LEU A 1 95 ? -23.245 1.722 17.086 1.00 85.12 95 LEU A CA 1
ATOM 745 C C . LEU A 1 95 ? -22.700 2.902 17.903 1.00 85.12 95 LEU A C 1
ATOM 747 O O . LEU A 1 95 ? -22.694 4.043 17.448 1.00 85.12 95 LEU A O 1
ATOM 751 N N . ASN A 1 96 ? -22.189 2.609 19.096 1.00 85.69 96 ASN A N 1
ATOM 752 C CA . ASN A 1 96 ? -21.490 3.553 19.959 1.00 85.69 96 ASN A CA 1
ATOM 753 C C . ASN A 1 96 ? -19.980 3.339 19.827 1.00 85.69 96 ASN A C 1
ATOM 755 O O . ASN A 1 96 ? -19.451 2.303 20.236 1.00 85.69 96 ASN A O 1
ATOM 759 N N . LEU A 1 97 ? -19.284 4.341 19.299 1.00 84.12 97 LEU A N 1
ATOM 760 C CA . LEU A 1 97 ? -17.829 4.346 19.173 1.00 84.12 97 LEU A CA 1
ATOM 761 C C . LEU A 1 97 ? -17.216 5.080 20.368 1.00 84.12 97 LEU A C 1
ATOM 763 O O . LEU A 1 97 ? -17.581 6.225 20.638 1.00 84.12 97 LEU A O 1
ATOM 767 N N . LYS A 1 98 ? -16.273 4.444 21.068 1.00 81.44 98 LYS A N 1
ATOM 768 C CA . LYS A 1 98 ? -15.449 5.108 22.088 1.00 81.44 98 LYS A CA 1
ATOM 769 C C . LYS A 1 98 ? -13.983 5.076 21.665 1.00 81.44 98 LYS A C 1
ATOM 771 O O . LYS A 1 98 ? -13.504 4.059 21.162 1.00 81.44 98 LYS A O 1
ATOM 776 N N . ALA A 1 99 ? -13.321 6.219 21.830 1.00 63.66 99 ALA A N 1
ATOM 777 C CA . ALA A 1 99 ? -11.918 6.430 21.482 1.00 63.66 99 ALA A CA 1
ATOM 778 C C . ALA A 1 99 ? -10.982 5.921 22.580 1.00 63.66 99 ALA A C 1
ATOM 780 O O . ALA A 1 99 ? -11.314 6.139 23.767 1.00 63.66 99 ALA A O 1
#

Secondary structure (DSSP, 8-state):
--TTTTS-SSSGGGSTT----TT-BTTBPPHHHHSPP-----TTTPPPEEEEEHHHHHSS--SEE-HHHHHHTTS-S-TTSEEEEE--S---S--EE--

Sequence (99 aa):
MGKTAGRGHKGAGQRSGNKHRPWYEGGQMPLARRLPKRGFTNHIFKKEFQIVNLEDLSDIKVKNINPEVLISKGKIKTLKKKVKILGTGEIETPLNLKA

Radius of gyration: 26.52 Å; chains: 1; bounding box: 52×45×56 Å

InterPro domains:
  IPR005749 Large ribosomal subunit protein uL15, bacteria [PTHR12934] (2-99)
  IPR005749 Large ribosomal subunit protein uL15, bacteria [TIGR01071] (1-98)
  IPR021131 Large ribosomal subunit protein uL15/eL18 [PF00828] (52-99)
  IPR036227 Large ribosomal subunit protein uL15/eL18 superfamily [SSF52080] (1-99)

pLDDT: mean 87.23, std 5.35, range [55.62, 94.44]